Protein AF-A0A3N9N4H2-F1 (afdb_monomer_lite)

Secondary structure (DSSP, 8-state):
-EEEE-SSEEEEEEE-S--B--SSSGGGS-BSEEEEEEEE-S---B-EE-TT--EE--GGG-BSEEEEESSSEEEEETT--EEEEE--SSGGG--EETTTTEEEEEEEGGGSPPP-TT-EEEEEEEEEE-BTBSS--EEPPB-SS-BTTBB----TT--S-SEEEEE----

Structure (mmCIF, N/CA/C/O backbone):
data_AF-A0A3N9N4H2-F1
#
_entry.id   AF-A0A3N9N4H2-F1
#
loop_
_atom_site.group_PDB
_atom_site.id
_atom_site.type_symbol
_atom_site.label_atom_id
_atom_site.label_alt_id
_atom_site.label_comp_id
_atom_site.label_asym_id
_atom_site.label_entity_id
_atom_site.label_seq_id
_atom_site.pdbx_PDB_ins_code
_atom_site.Cartn_x
_atom_site.Cartn_y
_atom_site.Cartn_z
_atom_site.occupancy
_atom_site.B_iso_or_equiv
_atom_site.auth_seq_id
_atom_site.auth_comp_id
_atom_site.auth_asym_id
_atom_site.auth_atom_id
_atom_site.pdbx_PDB_model_num
ATOM 1 N N . PHE A 1 1 ? -4.946 -11.033 0.039 1.00 95.25 1 PHE A N 1
ATOM 2 C CA . PHE A 1 1 ? -4.838 -10.074 1.150 1.00 95.25 1 PHE A CA 1
ATOM 3 C C . PHE A 1 1 ? -5.687 -10.579 2.292 1.00 95.25 1 PHE A C 1
ATOM 5 O O . PHE A 1 1 ? -6.828 -10.960 2.046 1.00 95.25 1 PHE A O 1
ATOM 12 N N . GLN A 1 2 ? -5.130 -10.624 3.493 1.00 95.56 2 GLN A N 1
ATOM 13 C CA . GLN A 1 2 ? -5.827 -11.035 4.703 1.00 95.56 2 GLN A CA 1
ATOM 14 C C . GLN A 1 2 ? -5.477 -10.075 5.838 1.00 95.56 2 GLN A C 1
ATOM 16 O O . GLN A 1 2 ? -4.352 -9.576 5.908 1.00 95.56 2 GLN A O 1
ATOM 21 N N . VAL A 1 3 ? -6.453 -9.832 6.712 1.00 95.12 3 VAL A N 1
ATOM 22 C CA . VAL A 1 3 ? -6.251 -9.120 7.974 1.00 95.12 3 VAL A CA 1
ATOM 23 C C . VAL A 1 3 ? -6.814 -9.989 9.087 1.00 95.12 3 VAL A C 1
ATOM 25 O O . VAL A 1 3 ? -8.013 -10.263 9.108 1.00 95.12 3 VAL A O 1
ATOM 28 N N . ALA A 1 4 ? -5.946 -10.429 9.989 1.00 95.75 4 ALA A N 1
ATOM 29 C CA . ALA A 1 4 ? -6.327 -11.052 11.250 1.00 95.75 4 ALA A CA 1
ATOM 30 C C . ALA A 1 4 ? -6.132 -10.052 12.396 1.00 95.75 4 ALA A C 1
ATOM 32 O O . ALA A 1 4 ? -5.481 -9.018 12.236 1.00 95.75 4 ALA A O 1
ATOM 33 N N . GLU A 1 5 ? -6.692 -10.342 13.564 1.00 95.75 5 GLU A N 1
ATOM 34 C CA . GLU A 1 5 ? -6.545 -9.480 14.733 1.00 95.75 5 GLU A CA 1
ATOM 35 C C . GLU A 1 5 ? -6.468 -10.281 16.029 1.00 9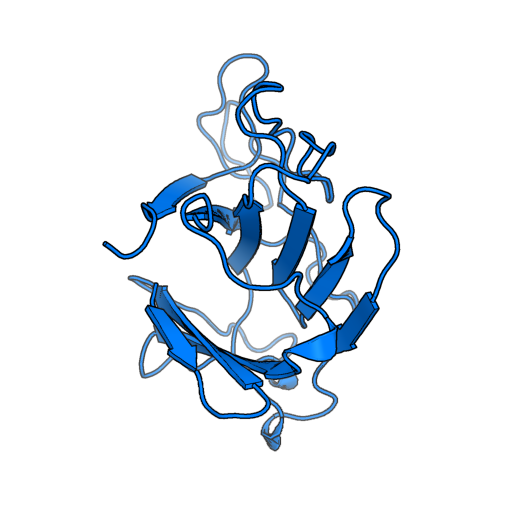5.75 5 GLU A C 1
ATOM 37 O O . GLU A 1 5 ? -7.061 -11.353 16.151 1.00 95.75 5 GLU A O 1
ATOM 42 N N . ASP A 1 6 ? -5.766 -9.721 17.010 1.00 96.94 6 ASP A N 1
ATOM 43 C CA . ASP A 1 6 ? -5.866 -10.124 18.411 1.00 96.94 6 ASP A CA 1
ATOM 44 C C . ASP A 1 6 ? -6.353 -8.940 19.266 1.00 96.94 6 ASP A C 1
ATOM 46 O O . ASP A 1 6 ? -7.008 -8.021 18.770 1.00 96.94 6 ASP A O 1
ATOM 50 N N . LYS A 1 7 ? -6.095 -8.950 20.576 1.00 96.81 7 LYS A N 1
ATOM 51 C CA . LYS A 1 7 ? -6.514 -7.854 21.463 1.00 96.81 7 LYS A CA 1
ATOM 52 C C . LYS A 1 7 ? -5.782 -6.536 21.197 1.00 96.81 7 LYS A C 1
ATOM 54 O O . LYS A 1 7 ? -6.353 -5.481 21.453 1.00 96.81 7 LYS A O 1
ATOM 59 N N . GLU A 1 8 ? -4.555 -6.581 20.696 1.00 97.81 8 GLU A N 1
ATOM 60 C CA . GLU A 1 8 ? -3.639 -5.440 20.644 1.00 97.81 8 GLU A CA 1
ATOM 61 C C . GLU A 1 8 ? -3.180 -5.090 19.225 1.00 97.81 8 GLU A C 1
ATOM 63 O O . GLU A 1 8 ? -2.814 -3.939 18.983 1.00 97.81 8 GLU A O 1
ATOM 68 N N . HIS A 1 9 ? -3.233 -6.030 18.280 1.00 98.25 9 HIS A N 1
ATOM 69 C CA . HIS A 1 9 ? -2.649 -5.899 16.949 1.00 98.25 9 HIS A CA 1
ATOM 70 C C . HIS A 1 9 ? -3.609 -6.313 15.829 1.00 98.25 9 HIS A C 1
ATOM 72 O O . HIS A 1 9 ? -4.469 -7.182 15.993 1.00 98.25 9 HIS A O 1
ATOM 78 N N . TYR A 1 10 ? -3.407 -5.692 14.667 1.00 97.75 10 TYR A N 1
ATOM 79 C CA . TYR A 1 10 ? -3.815 -6.224 13.369 1.00 97.75 10 TYR A CA 1
ATOM 80 C C . TYR A 1 10 ? -2.616 -6.900 12.708 1.00 97.75 10 TYR A C 1
ATOM 82 O O . TYR A 1 10 ? -1.507 -6.366 12.750 1.00 97.75 10 TYR A O 1
ATOM 90 N N . PHE A 1 11 ? -2.848 -8.046 12.078 1.00 98.00 11 PHE A N 1
ATOM 91 C CA . PHE A 1 11 ? -1.865 -8.820 11.328 1.00 98.00 11 PHE A CA 1
ATOM 92 C C . PHE A 1 11 ? -2.253 -8.787 9.858 1.00 98.00 11 PHE A C 1
ATOM 94 O O . PHE A 1 11 ? -3.340 -9.235 9.496 1.00 98.00 11 PHE A O 1
ATOM 101 N N . PHE A 1 12 ? -1.377 -8.243 9.025 1.00 98.25 12 PHE A N 1
ATOM 102 C CA . PHE A 1 12 ? -1.592 -8.076 7.597 1.00 98.25 12 PHE A CA 1
ATOM 103 C C . PHE A 1 12 ? -0.781 -9.112 6.839 1.00 98.25 12 PHE A C 1
ATOM 105 O O . PHE A 1 12 ? 0.394 -9.310 7.141 1.00 98.25 12 PHE A O 1
ATOM 112 N N . GLU A 1 13 ? -1.391 -9.712 5.822 1.00 98.31 13 GLU A N 1
ATOM 113 C CA . GLU A 1 13 ? -0.701 -10.579 4.873 1.00 98.31 13 GLU A CA 1
ATOM 114 C C . GLU A 1 13 ? -1.131 -10.259 3.437 1.00 98.31 13 GLU A C 1
ATOM 116 O O . GLU A 1 13 ? -2.318 -10.245 3.081 1.00 98.31 13 GLU A O 1
ATOM 121 N N . MET A 1 14 ? -0.141 -10.025 2.582 1.00 98.25 14 MET A N 1
ATOM 122 C CA . MET A 1 14 ? -0.297 -9.926 1.135 1.00 98.25 14 MET A CA 1
ATOM 123 C C . MET A 1 14 ? 0.408 -11.101 0.474 1.00 98.25 14 MET A C 1
ATOM 125 O O . MET A 1 14 ? 1.596 -11.303 0.687 1.00 98.25 14 MET A O 1
ATOM 129 N N . THR A 1 15 ? -0.308 -11.832 -0.375 1.00 98.06 15 THR A N 1
ATOM 130 C CA . THR A 1 15 ? 0.259 -12.905 -1.197 1.00 98.06 15 THR A CA 1
ATOM 131 C C . THR A 1 15 ? 0.329 -12.431 -2.639 1.00 98.06 15 THR A C 1
ATOM 133 O O . THR A 1 15 ? -0.686 -12.027 -3.212 1.00 98.06 15 THR A O 1
ATOM 136 N N . PHE A 1 16 ? 1.514 -12.497 -3.233 1.00 97.75 16 PHE A N 1
ATOM 137 C CA . PHE A 1 16 ? 1.764 -12.107 -4.614 1.00 97.75 16 PHE A CA 1
ATOM 138 C C . PHE A 1 16 ? 1.926 -13.345 -5.492 1.00 97.75 16 PHE A C 1
ATOM 140 O O . PHE A 1 16 ? 2.370 -14.398 -5.043 1.00 97.75 16 PHE A O 1
ATOM 147 N N . ARG A 1 17 ? 1.631 -13.215 -6.791 1.00 96.62 17 ARG A N 1
ATOM 148 C CA . ARG A 1 17 ? 1.928 -14.290 -7.754 1.00 96.62 17 ARG A CA 1
ATOM 149 C C . ARG A 1 17 ? 3.429 -14.584 -7.827 1.00 96.62 17 ARG A C 1
ATOM 151 O O . ARG A 1 17 ? 3.826 -15.722 -8.064 1.00 96.62 17 ARG A O 1
ATOM 158 N N . LYS A 1 18 ? 4.241 -13.535 -7.705 1.00 95.75 18 LYS A N 1
ATOM 159 C CA . LYS A 1 18 ? 5.695 -13.605 -7.666 1.00 95.75 18 LYS A CA 1
ATOM 160 C C . LYS A 1 18 ? 6.218 -12.415 -6.878 1.00 95.75 18 LYS A C 1
ATOM 162 O O . LYS A 1 18 ? 5.955 -11.276 -7.254 1.00 95.75 18 LYS A O 1
ATOM 167 N N . LEU A 1 19 ? 6.979 -12.702 -5.838 1.00 96.50 19 LEU A N 1
ATOM 168 C CA . LEU A 1 19 ? 7.763 -11.737 -5.093 1.00 96.50 19 LEU A CA 1
ATOM 169 C C . LEU A 1 19 ? 9.238 -12.011 -5.396 1.00 96.50 19 LEU A C 1
ATOM 171 O O . LEU A 1 19 ? 9.635 -13.160 -5.590 1.00 96.50 19 LEU A O 1
ATOM 175 N N . VAL A 1 20 ? 10.054 -10.968 -5.511 1.00 95.69 20 VAL A N 1
ATOM 176 C CA . VAL A 1 20 ? 11.459 -11.114 -5.910 1.00 95.69 20 VAL A CA 1
ATOM 177 C C . VAL A 1 20 ? 12.376 -10.388 -4.949 1.00 95.69 20 VAL A C 1
ATOM 179 O O . VAL A 1 20 ? 12.005 -9.372 -4.374 1.00 95.69 20 VAL A O 1
ATOM 182 N N . GLN A 1 21 ? 13.589 -10.911 -4.809 1.00 94.88 21 GLN A N 1
ATOM 183 C CA . GLN A 1 21 ? 14.648 -10.328 -4.002 1.00 94.88 21 GLN A CA 1
ATOM 184 C C . GLN A 1 21 ? 15.952 -10.396 -4.817 1.00 94.88 21 GLN A C 1
ATOM 186 O O . GLN A 1 21 ? 16.600 -11.442 -4.839 1.00 94.88 21 GLN A O 1
ATOM 191 N N . PRO A 1 22 ? 16.301 -9.336 -5.572 1.00 93.19 22 PRO A N 1
ATOM 192 C CA . PRO A 1 22 ? 17.499 -9.304 -6.406 1.00 93.19 22 PRO A CA 1
ATOM 193 C C . PRO A 1 22 ? 18.798 -9.141 -5.597 1.00 93.19 22 PRO A C 1
ATOM 195 O O . PRO A 1 22 ? 19.873 -9.313 -6.167 1.00 93.19 22 PRO A O 1
ATOM 198 N N . GLY A 1 23 ? 18.716 -8.839 -4.293 1.00 92.12 23 GLY A N 1
ATOM 199 C CA . GLY A 1 23 ? 19.858 -8.824 -3.376 1.00 92.12 23 GLY A CA 1
ATOM 200 C C . GLY A 1 23 ? 20.510 -7.458 -3.156 1.00 92.12 23 GLY A C 1
ATOM 201 O O . GLY A 1 23 ? 21.595 -7.414 -2.584 1.00 92.12 23 GLY A O 1
ATOM 202 N N . TRP A 1 24 ? 19.890 -6.352 -3.584 1.00 91.50 24 TRP A N 1
ATOM 203 C CA . TRP A 1 24 ? 20.413 -5.005 -3.306 1.00 91.50 24 TRP A CA 1
ATOM 204 C C . TRP A 1 24 ? 20.163 -4.590 -1.852 1.00 91.50 24 TRP A C 1
ATOM 206 O O . TRP A 1 24 ? 21.039 -3.995 -1.238 1.00 91.50 24 TRP A O 1
ATOM 216 N N . HIS A 1 25 ? 18.994 -4.956 -1.318 1.00 92.00 25 HIS A N 1
ATOM 217 C CA . HIS A 1 25 ? 18.595 -4.761 0.078 1.00 92.00 25 HIS A CA 1
ATOM 218 C C . HIS A 1 25 ? 18.000 -6.065 0.631 1.00 92.00 25 HIS A C 1
ATOM 220 O O . HIS A 1 25 ? 16.773 -6.233 0.669 1.00 92.00 25 HIS A O 1
ATOM 226 N N . PRO A 1 26 ? 18.847 -7.056 0.970 1.00 93.06 26 PRO A N 1
ATOM 227 C CA . PRO A 1 26 ? 18.390 -8.354 1.464 1.00 93.06 26 PRO A CA 1
ATOM 228 C C . PRO A 1 26 ? 17.597 -8.256 2.775 1.00 93.06 26 PRO A C 1
ATOM 230 O O . PRO A 1 26 ? 16.748 -9.111 3.031 1.00 93.06 26 PRO A O 1
ATOM 233 N N . GLU A 1 27 ? 17.829 -7.216 3.576 1.00 94.69 27 GLU A N 1
ATOM 234 C CA . GLU A 1 27 ? 17.178 -6.963 4.860 1.00 94.69 27 GLU A CA 1
ATOM 235 C C . GLU A 1 27 ? 15.654 -6.805 4.761 1.00 94.69 27 GLU A C 1
ATOM 237 O O . GLU A 1 27 ? 14.945 -7.109 5.713 1.00 94.69 27 GLU A O 1
ATOM 242 N N . TYR A 1 28 ? 15.124 -6.427 3.597 1.00 93.38 28 TYR A N 1
ATOM 243 C CA . TYR A 1 28 ? 13.679 -6.281 3.388 1.00 93.38 28 TYR A CA 1
ATOM 244 C C . TYR A 1 28 ? 12.973 -7.624 3.152 1.00 93.38 28 TYR A C 1
ATOM 246 O O . TYR A 1 28 ? 11.766 -7.748 3.355 1.00 93.38 28 TYR A O 1
ATOM 254 N N . GLY A 1 29 ? 13.713 -8.639 2.690 1.00 95.50 29 GLY A N 1
ATOM 255 C CA . GLY A 1 29 ? 13.165 -9.926 2.246 1.00 95.50 29 GLY A CA 1
ATOM 256 C C . GLY A 1 29 ? 12.536 -9.911 0.845 1.00 95.50 29 GLY A C 1
ATOM 257 O O . GLY A 1 29 ? 12.381 -10.966 0.235 1.00 95.50 29 GLY A O 1
ATOM 258 N N . PHE A 1 30 ? 12.269 -8.731 0.279 1.00 95.69 30 PHE A N 1
ATOM 259 C CA . PHE A 1 30 ? 11.823 -8.526 -1.102 1.00 95.69 30 PHE A CA 1
ATOM 260 C C . PHE A 1 30 ? 12.230 -7.145 -1.628 1.00 95.69 30 PHE A C 1
ATOM 262 O O . PHE A 1 30 ? 12.567 -6.256 -0.852 1.00 95.69 30 PHE A O 1
ATOM 269 N N . GLN A 1 31 ? 12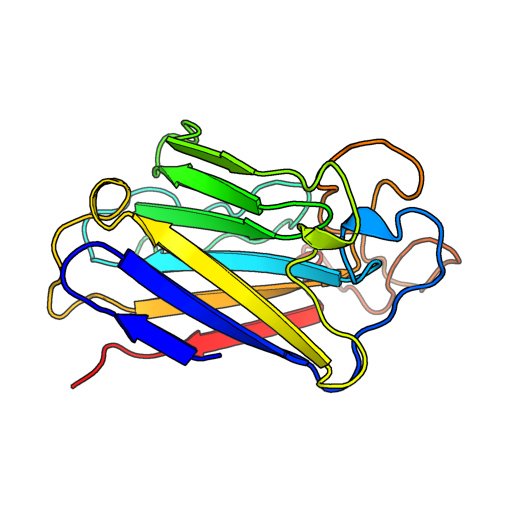.162 -6.948 -2.946 1.00 93.75 31 GLN A N 1
ATOM 270 C CA . GLN A 1 31 ? 12.301 -5.643 -3.598 1.00 93.75 31 GLN A CA 1
ATOM 271 C C . GLN A 1 31 ? 11.429 -5.565 -4.860 1.00 93.75 31 GLN A C 1
ATOM 273 O O . GLN A 1 31 ? 10.815 -6.547 -5.284 1.00 93.75 31 GLN A O 1
ATOM 278 N N . LEU A 1 32 ? 11.409 -4.389 -5.494 1.00 93.75 32 LEU A N 1
ATOM 279 C CA . LEU A 1 32 ? 10.711 -4.089 -6.757 1.00 93.75 32 LEU A CA 1
ATOM 280 C C . LEU A 1 32 ? 9.182 -4.040 -6.661 1.00 93.75 32 LEU A C 1
ATOM 282 O O . LEU A 1 32 ? 8.544 -3.645 -7.633 1.00 93.75 32 LEU A O 1
ATOM 286 N N . THR A 1 33 ? 8.597 -4.392 -5.518 1.00 95.88 33 THR A N 1
ATOM 287 C CA . THR A 1 33 ? 7.153 -4.312 -5.260 1.00 95.88 33 THR A CA 1
ATOM 288 C C . THR A 1 33 ? 6.878 -3.146 -4.324 1.00 95.88 33 THR A C 1
ATOM 290 O O . THR A 1 33 ? 7.563 -3.005 -3.315 1.00 95.88 33 THR A O 1
ATOM 293 N N . TYR A 1 34 ? 5.883 -2.324 -4.646 1.00 97.56 34 TYR A N 1
ATOM 294 C CA . TYR A 1 34 ? 5.396 -1.268 -3.763 1.00 97.56 34 TYR A CA 1
ATOM 295 C C . TYR A 1 34 ? 3.883 -1.369 -3.633 1.00 97.56 34 TYR A C 1
ATOM 297 O O . TYR A 1 34 ? 3.189 -1.642 -4.618 1.00 97.56 34 TYR A O 1
ATOM 305 N N . ALA A 1 35 ? 3.372 -1.179 -2.423 1.00 98.25 35 ALA A N 1
ATOM 306 C CA . ALA A 1 35 ? 1.950 -1.284 -2.146 1.00 98.25 35 ALA A CA 1
ATOM 307 C C . ALA A 1 35 ? 1.458 -0.166 -1.226 1.00 98.25 35 ALA A C 1
ATOM 309 O O . ALA A 1 35 ? 2.184 0.334 -0.368 1.00 98.25 35 ALA A O 1
ATOM 310 N N . ALA A 1 36 ? 0.190 0.188 -1.398 1.00 98.62 36 ALA A N 1
ATOM 311 C CA . ALA A 1 36 ? -0.556 1.085 -0.532 1.00 98.62 36 ALA A CA 1
ATOM 312 C C . ALA A 1 36 ? -1.826 0.378 -0.049 1.00 98.62 36 ALA A C 1
ATOM 314 O O . ALA A 1 36 ? -2.574 -0.148 -0.869 1.00 98.62 36 ALA A O 1
ATOM 315 N N . LEU A 1 37 ? -2.078 0.365 1.259 1.00 98.62 37 LEU A N 1
ATOM 316 C CA . LEU A 1 37 ? -3.321 -0.123 1.861 1.00 98.62 37 LEU A CA 1
ATOM 317 C C . LEU A 1 37 ? -4.074 1.082 2.420 1.00 98.62 37 LEU A C 1
ATOM 319 O O . LEU A 1 37 ? -3.596 1.753 3.335 1.00 98.62 37 LEU A O 1
ATOM 323 N N . CYS A 1 38 ? -5.259 1.335 1.889 1.00 98.56 38 CYS A N 1
ATOM 324 C CA . CYS A 1 38 ? -6.146 2.413 2.296 1.00 98.56 38 CYS A CA 1
ATOM 325 C C . CYS A 1 38 ? -7.279 1.837 3.148 1.00 98.56 38 CYS A C 1
ATOM 327 O O . CYS A 1 38 ? -8.040 0.995 2.666 1.00 98.56 38 CYS A O 1
ATOM 329 N N . LEU A 1 39 ? -7.394 2.280 4.402 1.00 98.19 39 LEU A N 1
ATOM 330 C CA . LEU A 1 39 ? -8.524 1.949 5.272 1.00 98.19 39 LEU A CA 1
ATOM 331 C C . LEU A 1 39 ? -9.617 2.993 5.093 1.00 98.19 39 LEU A C 1
ATOM 333 O O . LEU A 1 39 ? -9.426 4.159 5.440 1.00 98.19 39 LEU A O 1
ATOM 337 N N . HIS A 1 40 ? -10.779 2.562 4.629 1.00 97.75 40 HIS A N 1
ATOM 338 C CA . HIS A 1 40 ? -11.972 3.391 4.593 1.00 97.75 40 HIS A CA 1
ATOM 339 C C . HIS A 1 40 ? -12.872 2.977 5.752 1.00 97.75 40 HIS A C 1
ATOM 341 O O . HIS A 1 40 ? -13.179 1.801 5.898 1.00 97.75 40 HIS A O 1
ATOM 347 N N . ASP A 1 41 ? -13.291 3.935 6.568 1.00 95.88 41 ASP A N 1
ATOM 348 C CA . ASP A 1 41 ? -14.137 3.732 7.751 1.00 95.88 41 ASP A CA 1
ATOM 349 C C . ASP A 1 41 ? -15.300 4.738 7.820 1.00 95.88 41 ASP A C 1
ATOM 351 O O . ASP A 1 41 ? -16.018 4.806 8.818 1.00 95.88 41 ASP A O 1
ATOM 355 N N . GLY A 1 42 ? -15.459 5.549 6.770 1.00 95.06 42 GLY A N 1
ATOM 356 C CA . GLY A 1 42 ? -16.437 6.631 6.679 1.00 95.06 42 GLY A CA 1
ATOM 357 C C . GLY A 1 42 ? -16.058 7.925 7.410 1.00 95.06 42 GLY A C 1
ATOM 358 O O . GLY A 1 42 ? -16.797 8.897 7.284 1.00 95.06 42 GLY A O 1
ATOM 359 N N . SER A 1 43 ? -14.942 7.965 8.148 1.00 95.56 43 SER A N 1
ATOM 360 C CA . SER A 1 43 ? -14.476 9.168 8.857 1.00 95.56 43 SER A CA 1
ATOM 361 C C . SER A 1 43 ? -13.368 9.918 8.114 1.00 95.56 43 SER A C 1
ATOM 363 O O . SER A 1 43 ? -13.204 11.121 8.309 1.00 95.56 43 SER A O 1
ATOM 365 N N . GLY A 1 44 ? -12.622 9.211 7.261 1.00 96.31 44 GLY A N 1
ATOM 366 C CA . GLY A 1 44 ? -11.485 9.763 6.534 1.00 96.31 44 GLY A CA 1
ATOM 367 C C . GLY A 1 44 ? -11.851 10.841 5.517 1.00 96.31 44 GLY A C 1
ATOM 368 O O . GLY A 1 44 ? -12.903 10.797 4.882 1.00 96.31 44 GLY A O 1
ATOM 369 N N . THR A 1 45 ? -10.934 11.788 5.329 1.00 97.81 45 THR A N 1
ATOM 370 C CA . THR A 1 45 ? -11.086 12.905 4.380 1.00 97.81 45 THR A CA 1
ATOM 371 C C . THR A 1 45 ? -10.101 12.867 3.210 1.00 97.81 45 THR A C 1
ATOM 373 O O . THR A 1 45 ? -10.265 13.603 2.235 1.00 97.81 45 THR A O 1
ATOM 376 N N . ARG A 1 46 ? -9.093 11.989 3.262 1.00 98.12 46 ARG A N 1
ATOM 377 C CA . ARG A 1 46 ? -8.040 11.902 2.247 1.00 98.12 46 ARG A CA 1
ATOM 378 C C . ARG A 1 46 ? -8.450 11.015 1.086 1.00 98.12 46 ARG A C 1
ATOM 380 O O . ARG A 1 46 ? -8.906 9.894 1.279 1.00 98.12 46 ARG A O 1
ATOM 387 N N . THR A 1 47 ? -8.220 11.500 -0.127 1.00 98.38 47 THR A N 1
ATOM 388 C CA . THR A 1 47 ? -8.480 10.754 -1.365 1.00 98.38 47 THR A CA 1
ATOM 389 C C . THR A 1 47 ? -7.212 10.433 -2.147 1.00 98.38 47 THR A C 1
ATOM 391 O O . THR A 1 47 ? -7.164 9.410 -2.824 1.00 98.38 47 THR A O 1
ATOM 394 N N . ALA A 1 48 ? -6.182 11.275 -2.061 1.00 98.25 48 ALA A N 1
ATOM 395 C CA . ALA A 1 48 ? -4.933 11.086 -2.787 1.00 98.25 48 ALA A CA 1
ATOM 396 C C . ALA A 1 48 ? -4.046 10.033 -2.113 1.00 98.25 48 ALA A C 1
ATOM 398 O O . ALA A 1 48 ? -3.710 10.146 -0.932 1.00 98.25 48 ALA A O 1
ATOM 399 N N . VAL A 1 49 ? -3.633 9.031 -2.889 1.00 97.19 49 VAL A N 1
ATOM 400 C CA . VAL A 1 49 ? -2.584 8.085 -2.505 1.00 97.19 49 VAL A CA 1
ATOM 401 C C . VAL A 1 49 ? -1.266 8.686 -2.997 1.00 97.19 49 VAL A C 1
ATOM 403 O O . VAL A 1 49 ? -0.997 8.698 -4.192 1.00 97.19 49 VAL A O 1
ATOM 406 N N . ASP A 1 50 ? -0.464 9.266 -2.108 1.00 91.50 50 ASP A N 1
ATOM 407 C CA . ASP A 1 50 ? 0.765 9.983 -2.496 1.00 91.50 50 ASP A CA 1
ATOM 408 C C . ASP A 1 50 ? 1.906 9.021 -2.927 1.00 91.50 50 ASP A C 1
ATOM 410 O O . ASP A 1 50 ? 1.664 7.890 -3.349 1.00 91.50 50 ASP A O 1
ATOM 414 N N . ASN A 1 51 ? 3.172 9.450 -2.831 1.00 94.75 51 ASN A N 1
ATOM 415 C CA . ASN A 1 51 ? 4.377 8.667 -3.182 1.00 94.75 51 ASN A CA 1
ATOM 416 C C . ASN A 1 51 ? 4.383 8.225 -4.643 1.00 94.75 51 ASN A C 1
ATOM 418 O O . ASN A 1 51 ? 4.529 7.046 -4.963 1.00 94.75 51 ASN A O 1
ATOM 422 N N . ASN A 1 52 ? 4.169 9.207 -5.519 1.00 96.56 52 ASN A N 1
ATOM 423 C CA . ASN A 1 52 ? 4.202 9.047 -6.966 1.00 96.56 52 ASN A CA 1
ATOM 424 C C . ASN A 1 52 ? 3.176 8.040 -7.523 1.00 96.56 52 ASN A C 1
ATOM 426 O O . ASN A 1 52 ? 3.316 7.574 -8.651 1.00 96.56 52 ASN A O 1
ATOM 430 N N . SER A 1 53 ? 2.111 7.710 -6.782 1.00 97.25 53 SER A N 1
ATOM 431 C CA . SER A 1 53 ? 1.088 6.791 -7.298 1.00 97.25 53 SER A CA 1
ATOM 432 C C . SER A 1 53 ? 0.249 7.419 -8.418 1.00 97.25 53 SER A C 1
ATOM 434 O O . SER A 1 53 ? -0.228 6.715 -9.302 1.00 97.25 53 SER A O 1
ATOM 436 N N . GLY A 1 54 ? 0.030 8.740 -8.385 1.00 96.38 54 GLY A N 1
ATOM 437 C CA . GLY A 1 54 ? -0.899 9.424 -9.293 1.00 96.38 54 GLY A CA 1
ATOM 438 C C . GLY A 1 54 ? -2.356 8.949 -9.179 1.00 96.38 54 GLY A C 1
ATOM 439 O O . GLY A 1 54 ? -3.153 9.234 -10.069 1.00 96.38 54 GLY A O 1
ATOM 440 N N . PHE A 1 55 ? -2.700 8.204 -8.126 1.00 97.94 55 PHE A N 1
ATOM 441 C CA . PHE A 1 55 ? -4.036 7.691 -7.859 1.00 97.94 55 PHE A CA 1
ATOM 442 C C . PHE A 1 55 ? -4.757 8.556 -6.823 1.00 97.94 55 PHE A C 1
ATOM 444 O O . PHE A 1 55 ? -4.198 8.903 -5.780 1.00 97.94 55 PHE A O 1
ATOM 451 N N . ALA A 1 56 ? -6.029 8.846 -7.084 1.00 97.81 56 ALA A N 1
ATOM 452 C CA . ALA A 1 56 ? -6.923 9.457 -6.116 1.00 97.81 56 ALA A CA 1
ATOM 453 C C . ALA A 1 56 ? -8.300 8.789 -6.164 1.00 97.81 56 ALA A C 1
ATOM 455 O O . ALA A 1 56 ? -8.825 8.498 -7.239 1.00 97.81 56 ALA A O 1
ATOM 456 N N . PHE A 1 57 ? -8.878 8.568 -4.988 1.00 97.75 57 PHE A N 1
ATOM 457 C CA . PHE A 1 57 ? -10.257 8.121 -4.838 1.00 97.75 57 PHE A CA 1
ATOM 458 C C . PHE A 1 57 ? -11.253 9.257 -5.114 1.00 97.75 57 PHE A C 1
ATOM 460 O O . PHE A 1 57 ? -10.926 10.441 -5.024 1.00 97.75 57 PHE A O 1
ATOM 467 N N . GLU A 1 58 ? -12.506 8.900 -5.392 1.00 96.56 58 GLU A N 1
ATOM 468 C CA . GLU A 1 58 ? -13.611 9.851 -5.256 1.00 96.56 58 GLU A CA 1
ATOM 469 C C . GLU A 1 58 ? -13.819 10.214 -3.775 1.00 96.56 58 GLU A C 1
ATOM 471 O O . GLU A 1 58 ? -13.520 9.420 -2.887 1.00 96.56 58 GLU A O 1
ATOM 476 N N . ASN A 1 59 ? -14.402 11.383 -3.484 1.00 95.62 59 ASN A N 1
ATOM 477 C CA . ASN A 1 59 ? -14.613 11.842 -2.099 1.00 95.62 59 ASN A CA 1
ATOM 478 C C . ASN A 1 59 ? -15.409 10.852 -1.229 1.00 95.62 59 ASN A C 1
ATOM 480 O O . ASN A 1 59 ? -15.166 10.753 -0.031 1.00 95.62 59 ASN A O 1
ATOM 484 N N . LYS A 1 60 ? -16.348 10.102 -1.820 1.00 93.88 60 LYS A N 1
ATOM 485 C CA . LYS A 1 60 ? -17.144 9.079 -1.113 1.00 93.88 60 LYS A CA 1
ATOM 486 C C . LYS A 1 60 ? -16.313 7.864 -0.665 1.00 93.88 60 LYS A C 1
ATOM 488 O O . LYS A 1 60 ? -16.755 7.078 0.170 1.00 93.88 60 LYS A O 1
ATOM 493 N N . ASP A 1 61 ? -15.131 7.713 -1.254 1.00 95.62 61 ASP A N 1
ATOM 494 C CA . ASP A 1 61 ? -14.163 6.648 -1.021 1.00 95.62 61 ASP A CA 1
ATOM 495 C C . ASP A 1 61 ? -12.891 7.200 -0.362 1.00 95.62 61 ASP A C 1
ATOM 497 O O . ASP A 1 61 ? -11.825 6.594 -0.449 1.00 95.62 61 ASP A O 1
ATOM 501 N N . ALA A 1 62 ? -12.991 8.338 0.329 1.00 97.69 62 ALA A N 1
ATOM 502 C CA . ALA A 1 62 ? -11.911 8.823 1.171 1.00 97.69 62 ALA A CA 1
ATOM 503 C C . ALA A 1 62 ? -11.524 7.777 2.235 1.00 97.69 62 ALA A C 1
ATOM 505 O O . ALA A 1 62 ? -12.339 6.961 2.680 1.00 97.69 62 ALA A O 1
ATOM 506 N N . PHE A 1 63 ? -10.250 7.772 2.613 1.00 98.31 63 PHE A N 1
ATOM 507 C CA . PHE A 1 63 ? -9.674 6.841 3.575 1.00 98.31 63 PHE A CA 1
ATOM 508 C C . PHE A 1 63 ? -9.141 7.591 4.796 1.00 98.31 63 PHE A C 1
ATOM 510 O O . PHE A 1 63 ? -8.726 8.748 4.706 1.00 98.31 63 PHE A O 1
ATOM 517 N N . SER A 1 64 ? -9.165 6.932 5.955 1.00 98.31 64 SER A N 1
ATOM 518 C CA . SER A 1 64 ? -8.688 7.489 7.224 1.00 98.31 64 SER A CA 1
ATOM 519 C C . SER A 1 64 ? -7.264 7.058 7.558 1.00 98.31 64 SER A C 1
ATOM 521 O O . SER A 1 64 ? -6.578 7.743 8.318 1.00 98.31 64 SER A O 1
ATOM 523 N N . ARG A 1 65 ? -6.798 5.930 7.004 1.00 98.50 65 ARG A N 1
ATOM 524 C CA . ARG A 1 65 ? -5.410 5.464 7.133 1.00 98.50 65 ARG A CA 1
ATOM 525 C C . ARG A 1 65 ? -4.837 5.047 5.795 1.00 98.50 65 ARG A C 1
ATOM 527 O O . ARG A 1 65 ? -5.525 4.430 4.985 1.00 98.50 65 ARG A O 1
ATOM 534 N N . LEU A 1 66 ? -3.553 5.329 5.627 1.00 98.69 66 LEU A N 1
ATOM 535 C CA . LEU A 1 66 ? -2.736 4.849 4.523 1.00 98.69 66 LEU A CA 1
ATOM 536 C C . LEU A 1 66 ? -1.542 4.089 5.090 1.00 98.69 66 LEU A C 1
ATOM 538 O O . LEU A 1 66 ? -0.795 4.643 5.890 1.00 98.69 66 LEU A O 1
ATOM 542 N N . ILE A 1 67 ? -1.345 2.846 4.661 1.00 98.56 67 ILE A N 1
ATOM 543 C CA . ILE A 1 67 ? -0.128 2.080 4.939 1.00 98.56 67 ILE A CA 1
ATOM 544 C C . ILE A 1 67 ? 0.640 1.937 3.631 1.00 98.56 67 ILE A C 1
ATOM 546 O O . ILE A 1 67 ? 0.126 1.352 2.683 1.00 98.56 67 ILE A O 1
ATOM 550 N N . LEU A 1 68 ? 1.858 2.461 3.579 1.00 98.12 68 LEU A N 1
ATOM 551 C CA . LEU A 1 68 ? 2.752 2.344 2.427 1.00 98.12 68 LEU A CA 1
ATOM 552 C C . LEU A 1 68 ? 3.799 1.287 2.711 1.00 98.12 68 LEU A C 1
ATOM 554 O O . LEU A 1 68 ? 4.317 1.235 3.825 1.00 98.12 68 LEU A O 1
ATOM 558 N N . ILE A 1 69 ? 4.089 0.455 1.717 1.00 97.62 69 ILE A N 1
ATOM 559 C CA . ILE A 1 69 ? 4.887 -0.757 1.870 1.00 97.62 69 ILE A CA 1
ATOM 560 C C . ILE A 1 69 ? 5.868 -0.860 0.704 1.00 97.62 69 ILE A C 1
ATOM 562 O O . ILE A 1 69 ? 5.461 -0.899 -0.454 1.00 97.62 69 ILE A O 1
ATOM 566 N N . GLY A 1 70 ? 7.153 -0.952 1.030 1.00 95.62 70 GLY A N 1
ATOM 567 C CA . GLY A 1 70 ? 8.266 -1.127 0.099 1.00 95.62 70 GLY A CA 1
ATOM 568 C C . GLY A 1 70 ? 9.472 -1.679 0.851 1.00 95.62 70 GLY A C 1
ATOM 569 O O . GLY A 1 70 ? 9.365 -2.728 1.470 1.00 95.62 70 GLY A O 1
ATOM 570 N N . GLY A 1 71 ? 10.591 -0.950 0.896 1.00 93.69 71 GLY A N 1
ATOM 571 C CA . GLY A 1 71 ? 11.751 -1.336 1.725 1.00 93.69 71 GLY A CA 1
ATOM 572 C C . GLY A 1 71 ? 11.491 -1.311 3.241 1.00 93.69 71 GLY A C 1
ATOM 573 O O . GLY A 1 71 ? 12.281 -1.763 4.053 1.00 93.69 71 GLY A O 1
ATOM 574 N N . GLY A 1 72 ? 10.343 -0.796 3.642 1.00 94.94 72 GLY A N 1
ATOM 575 C CA . GLY A 1 72 ? 9.818 -0.853 4.993 1.00 94.94 72 GLY A CA 1
ATOM 576 C C . GLY A 1 72 ? 8.316 -0.658 4.913 1.00 94.94 72 GLY A C 1
ATOM 577 O O . GLY A 1 72 ? 7.720 -0.819 3.844 1.00 94.94 72 GLY A O 1
ATOM 578 N N . PHE A 1 73 ? 7.707 -0.234 6.008 1.00 96.00 73 PHE A N 1
ATOM 579 C CA . PHE A 1 73 ? 6.344 0.265 5.960 1.00 96.00 73 PHE A CA 1
ATOM 580 C C . PHE A 1 73 ? 6.158 1.496 6.833 1.00 96.00 73 PHE A C 1
ATOM 582 O O . PHE A 1 73 ? 6.830 1.682 7.849 1.00 96.00 73 PHE A O 1
ATOM 589 N N . ARG A 1 74 ? 5.196 2.333 6.457 1.00 96.62 74 ARG A N 1
ATOM 590 C CA . ARG A 1 74 ? 4.727 3.439 7.292 1.00 96.62 74 ARG A CA 1
ATOM 591 C C . ARG A 1 74 ? 3.218 3.530 7.266 1.00 96.62 74 ARG A C 1
ATOM 593 O O . ARG A 1 74 ? 2.607 3.238 6.245 1.00 96.62 74 ARG A O 1
ATOM 600 N N . ILE A 1 75 ? 2.643 3.965 8.378 1.00 98.38 75 ILE A N 1
ATOM 601 C CA . ILE A 1 75 ? 1.221 4.271 8.503 1.00 98.38 75 ILE A CA 1
ATOM 602 C C . ILE A 1 75 ? 1.039 5.775 8.700 1.00 98.38 75 ILE A C 1
ATOM 604 O O . ILE A 1 75 ? 1.693 6.388 9.545 1.00 98.38 75 ILE A O 1
ATOM 608 N N . GLU A 1 76 ? 0.141 6.353 7.917 1.00 98.56 76 GLU A N 1
ATOM 609 C CA . GLU A 1 76 ? -0.252 7.757 7.952 1.00 98.56 76 GLU A CA 1
ATOM 610 C C . GLU A 1 76 ? -1.740 7.893 8.295 1.00 98.56 76 GLU A C 1
ATOM 612 O O . GLU A 1 76 ? -2.543 7.006 7.980 1.00 98.56 76 GLU A O 1
ATOM 617 N N . ASP A 1 77 ? -2.109 9.014 8.912 1.00 98.38 77 ASP A N 1
ATOM 618 C CA . ASP A 1 77 ? -3.504 9.455 8.966 1.00 98.38 77 ASP A CA 1
ATOM 619 C C . ASP A 1 77 ? -3.931 10.203 7.686 1.00 98.38 77 ASP A C 1
ATOM 621 O O . ASP A 1 77 ? -3.182 10.331 6.707 1.00 98.38 77 ASP A O 1
ATOM 625 N N . ASP A 1 78 ? -5.175 10.671 7.667 1.00 97.50 78 ASP A N 1
ATOM 626 C CA . ASP A 1 78 ? -5.768 11.384 6.538 1.00 97.50 78 ASP A CA 1
ATOM 627 C C . ASP A 1 78 ? -5.281 12.835 6.395 1.00 97.50 78 ASP A C 1
ATOM 629 O O . ASP A 1 78 ? -5.541 13.473 5.378 1.00 97.50 78 ASP A O 1
ATOM 633 N N . SER A 1 79 ? -4.484 13.332 7.343 1.00 97.56 79 SER A N 1
ATOM 634 C CA . SER A 1 79 ? -3.740 14.593 7.228 1.00 97.56 79 SER A CA 1
ATOM 635 C C . SER A 1 79 ? -2.294 14.404 6.746 1.00 97.56 79 SER A C 1
ATOM 637 O O . SER A 1 79 ? -1.503 15.347 6.762 1.00 97.56 79 SER A O 1
ATOM 639 N N . SER A 1 80 ? -1.939 13.182 6.328 1.00 96.44 80 SER A N 1
ATOM 640 C CA . SER A 1 80 ? -0.580 12.767 5.948 1.00 96.44 80 SER A CA 1
ATOM 641 C C . SER A 1 80 ? 0.433 12.796 7.099 1.00 96.44 80 SER A C 1
ATOM 643 O O . SER A 1 80 ? 1.646 12.788 6.872 1.00 96.44 80 SER A O 1
ATOM 645 N N . LYS A 1 81 ? -0.024 12.791 8.358 1.00 97.81 81 LYS A N 1
ATOM 646 C CA . LYS A 1 81 ? 0.868 12.653 9.512 1.00 97.81 81 LYS A CA 1
ATOM 647 C C . LYS A 1 81 ? 1.281 11.195 9.665 1.00 97.81 81 LYS A C 1
ATOM 649 O O . LYS A 1 81 ? 0.440 10.308 9.793 1.00 97.81 81 LYS A O 1
ATOM 654 N N . ILE A 1 82 ? 2.588 10.957 9.739 1.00 97.88 82 ILE A N 1
ATOM 655 C CA . ILE A 1 82 ? 3.153 9.633 10.020 1.00 97.88 82 ILE A CA 1
ATOM 656 C C . ILE A 1 82 ? 2.850 9.259 11.477 1.00 97.88 82 ILE A C 1
ATOM 658 O O . ILE A 1 82 ? 3.273 9.945 12.410 1.00 97.88 82 ILE A O 1
ATOM 662 N N . LEU A 1 83 ? 2.121 8.161 11.672 1.00 98.38 83 LEU A N 1
ATOM 663 C CA . LEU A 1 83 ? 1.782 7.614 12.988 1.00 98.38 83 LEU A CA 1
ATOM 664 C C . LEU A 1 83 ? 2.834 6.611 13.471 1.00 98.38 83 LEU A C 1
ATOM 666 O O . LEU A 1 83 ? 3.133 6.556 14.663 1.00 98.38 83 LEU A O 1
ATOM 670 N N . ALA A 1 84 ? 3.393 5.828 12.547 1.00 97.75 84 ALA A N 1
ATOM 671 C CA . ALA A 1 84 ? 4.499 4.910 12.791 1.00 97.75 84 ALA A CA 1
ATOM 672 C C . ALA A 1 84 ? 5.217 4.565 11.483 1.00 97.75 84 ALA A C 1
ATOM 674 O O . ALA A 1 84 ? 4.632 4.633 10.400 1.00 97.75 84 ALA A O 1
ATOM 675 N N . GLN A 1 85 ? 6.477 4.159 11.604 1.00 96.44 85 GLN A N 1
ATOM 676 C CA . GLN A 1 85 ? 7.307 3.705 10.498 1.00 96.44 85 GLN A CA 1
ATOM 677 C C . GLN A 1 85 ? 8.260 2.615 10.983 1.00 96.44 85 GLN A C 1
ATOM 679 O O . GLN A 1 85 ? 8.743 2.660 12.114 1.00 96.44 85 GLN A O 1
ATOM 684 N N . PHE A 1 86 ? 8.538 1.664 10.103 1.00 95.69 86 PHE A N 1
ATOM 685 C CA . PHE A 1 86 ? 9.486 0.588 10.308 1.00 95.69 86 PHE A CA 1
ATOM 686 C C . PHE A 1 86 ? 10.303 0.373 9.034 1.00 95.69 86 PHE A C 1
ATOM 688 O O . PHE A 1 86 ? 9.745 0.326 7.939 1.00 95.69 86 PHE A O 1
ATOM 695 N N . ILE A 1 87 ? 11.620 0.247 9.182 1.00 94.69 87 ILE A N 1
ATOM 696 C CA . ILE A 1 87 ? 12.548 -0.153 8.122 1.00 94.69 87 ILE A CA 1
ATOM 697 C C . ILE A 1 87 ? 13.432 -1.244 8.738 1.00 94.69 87 ILE A C 1
ATOM 699 O O . ILE A 1 87 ? 14.076 -0.951 9.749 1.00 94.69 87 ILE A O 1
ATOM 703 N N . PRO A 1 88 ? 13.459 -2.469 8.183 1.00 95.06 88 PRO A N 1
ATOM 704 C CA . PRO A 1 88 ? 14.344 -3.525 8.655 1.00 95.06 88 PRO A CA 1
ATOM 705 C C . PRO A 1 88 ? 15.804 -3.073 8.629 1.00 95.06 88 PRO A C 1
ATOM 707 O O . PRO A 1 88 ? 16.288 -2.577 7.612 1.00 95.06 88 PRO A O 1
ATOM 710 N N . ALA A 1 89 ? 16.517 -3.273 9.732 1.00 93.56 89 ALA A N 1
ATOM 711 C CA . ALA A 1 89 ? 17.957 -3.045 9.815 1.00 93.56 89 ALA A CA 1
ATOM 712 C C . ALA A 1 89 ? 18.766 -4.293 9.426 1.00 93.56 89 ALA A C 1
ATOM 714 O O . ALA A 1 89 ? 19.973 -4.214 9.196 1.00 93.56 89 ALA A O 1
ATOM 715 N N . SER A 1 90 ? 18.124 -5.464 9.396 1.00 95.38 90 SER A N 1
ATOM 716 C CA . SER A 1 90 ? 18.768 -6.746 9.116 1.00 95.38 90 SER A CA 1
ATOM 717 C C . SER A 1 90 ? 17.792 -7.766 8.531 1.00 95.38 90 SER A C 1
ATOM 719 O O . SER A 1 90 ? 16.579 -7.632 8.650 1.00 95.38 90 SER A O 1
ATOM 721 N N . GLN A 1 91 ? 18.317 -8.841 7.940 1.00 94.19 91 GLN A N 1
ATOM 722 C CA . GLN A 1 91 ? 17.494 -9.899 7.345 1.00 94.19 91 GLN A CA 1
ATOM 723 C C . GLN A 1 91 ? 16.622 -10.659 8.358 1.00 94.19 91 GLN A C 1
ATOM 725 O O . GLN A 1 91 ? 15.588 -11.195 7.978 1.00 94.19 91 GLN A O 1
ATOM 730 N N . SER A 1 92 ? 16.981 -10.693 9.646 1.00 95.81 92 SER A N 1
ATOM 731 C CA . SER A 1 92 ? 16.112 -11.280 10.681 1.00 95.81 92 SER A CA 1
ATOM 732 C C . SER A 1 92 ? 14.854 -10.454 10.958 1.00 95.81 92 SER A C 1
ATOM 734 O O . SER A 1 92 ? 13.927 -10.953 11.585 1.00 95.81 92 SER A O 1
ATOM 736 N N . GLU A 1 93 ? 14.833 -9.202 10.505 1.00 96.12 93 GLU A N 1
ATOM 737 C CA . GLU A 1 93 ? 13.698 -8.281 10.592 1.00 96.12 93 GLU A CA 1
ATOM 738 C C . GLU A 1 93 ? 12.912 -8.201 9.274 1.00 96.12 93 GLU A C 1
ATOM 740 O O . GLU A 1 93 ? 11.972 -7.411 9.158 1.00 96.12 93 GLU A O 1
ATOM 745 N N . ALA A 1 94 ? 13.298 -9.003 8.275 1.00 96.56 94 ALA A N 1
ATOM 746 C CA . ALA A 1 94 ? 12.610 -9.066 7.000 1.00 96.56 94 ALA A CA 1
ATOM 747 C C . ALA A 1 94 ? 11.139 -9.438 7.201 1.00 96.56 94 ALA A C 1
ATOM 749 O O . ALA A 1 94 ? 10.794 -10.338 7.968 1.00 96.56 94 ALA A O 1
ATOM 750 N N . PHE A 1 95 ? 10.277 -8.750 6.464 1.00 97.00 95 PHE A N 1
ATOM 751 C CA . PHE A 1 95 ? 8.828 -8.927 6.531 1.00 97.00 95 PHE A CA 1
ATOM 752 C C . PHE A 1 95 ? 8.242 -9.384 5.187 1.00 97.00 95 PHE A C 1
ATOM 754 O O . PHE A 1 95 ? 7.032 -9.559 5.067 1.00 97.00 95 PHE A O 1
ATOM 761 N N . GLY A 1 96 ? 9.090 -9.597 4.173 1.00 97.44 96 GLY A N 1
ATOM 762 C CA . GLY A 1 96 ? 8.742 -10.329 2.959 1.00 97.44 96 GLY A CA 1
ATOM 763 C C . GLY A 1 96 ? 9.460 -11.672 2.861 1.00 97.44 96 GLY A C 1
ATOM 764 O O . GLY A 1 96 ? 10.610 -11.808 3.275 1.00 97.44 96 GLY A O 1
ATOM 765 N N . ASP A 1 97 ? 8.796 -12.653 2.258 1.00 97.81 97 ASP A N 1
ATOM 766 C CA . ASP A 1 97 ? 9.342 -13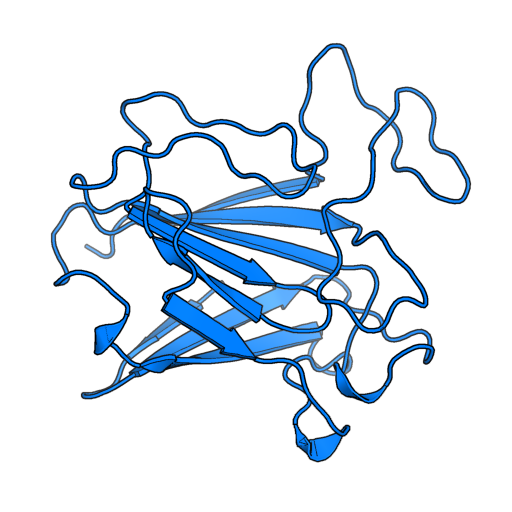.975 1.970 1.00 97.81 97 ASP A CA 1
ATOM 767 C C . ASP A 1 97 ? 9.059 -14.362 0.513 1.00 97.81 97 ASP A C 1
ATOM 769 O O . ASP A 1 97 ? 7.921 -14.566 0.091 1.00 97.81 97 ASP A O 1
ATOM 773 N N . THR A 1 98 ? 10.126 -14.492 -0.275 1.00 97.81 98 THR A N 1
ATOM 774 C CA . THR A 1 98 ? 10.045 -14.885 -1.692 1.00 97.81 98 THR A CA 1
ATOM 775 C C . THR A 1 98 ? 9.758 -16.371 -1.908 1.00 97.81 98 THR A C 1
ATOM 777 O O . THR A 1 98 ? 9.332 -16.748 -2.998 1.00 97.81 98 THR A O 1
ATOM 780 N N . THR A 1 99 ? 9.926 -17.217 -0.887 1.00 97.50 99 THR A N 1
ATOM 781 C CA . THR A 1 99 ? 9.593 -18.649 -0.955 1.00 97.50 99 THR A CA 1
ATOM 782 C C . THR A 1 99 ? 8.081 -18.842 -0.960 1.00 97.50 99 THR A C 1
ATOM 784 O O . THR A 1 99 ? 7.548 -19.576 -1.792 1.00 97.50 99 THR A O 1
ATOM 787 N N . SER A 1 100 ? 7.381 -18.146 -0.062 1.00 97.94 100 SER A N 1
ATOM 788 C CA . SER A 1 100 ? 5.915 -18.132 0.009 1.00 97.94 100 SER A CA 1
ATOM 789 C C . SER A 1 100 ? 5.267 -17.033 -0.846 1.00 97.94 100 SER A C 1
ATOM 791 O O . SER A 1 100 ? 4.055 -17.050 -1.049 1.00 97.94 100 SER A O 1
ATOM 793 N N . ASN A 1 101 ? 6.062 -16.114 -1.406 1.00 98.44 101 ASN A N 1
ATOM 794 C CA . ASN A 1 101 ? 5.617 -14.896 -2.094 1.00 98.44 101 ASN A CA 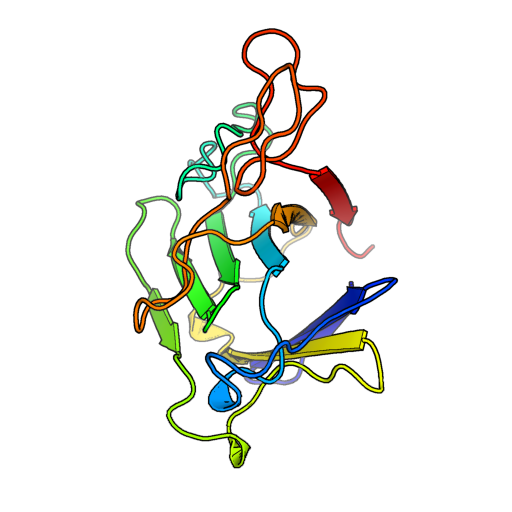1
ATOM 795 C C . ASN A 1 101 ? 4.714 -14.009 -1.223 1.00 98.44 101 ASN A C 1
ATOM 797 O O . ASN A 1 101 ? 3.724 -13.454 -1.709 1.00 98.44 101 ASN A O 1
ATOM 801 N N . THR A 1 102 ? 5.044 -13.885 0.060 1.00 98.50 102 THR A N 1
ATOM 802 C CA . THR A 1 102 ? 4.243 -13.136 1.031 1.00 98.50 102 THR A CA 1
ATOM 803 C C . THR A 1 102 ? 4.961 -11.892 1.532 1.00 98.50 102 THR A C 1
ATOM 805 O O . THR A 1 102 ? 6.187 -11.831 1.565 1.00 98.50 102 THR A O 1
ATOM 808 N N . VAL A 1 103 ? 4.179 -10.885 1.912 1.00 98.38 103 VAL A N 1
ATOM 809 C CA . VAL A 1 103 ? 4.617 -9.763 2.743 1.00 98.38 103 VAL A CA 1
ATOM 810 C C . VAL A 1 103 ? 3.673 -9.700 3.934 1.00 98.38 103 VAL A C 1
ATOM 812 O O . VAL A 1 103 ? 2.467 -9.508 3.742 1.00 98.38 103 VAL A O 1
ATOM 815 N N . SER A 1 104 ? 4.218 -9.863 5.139 1.00 98.06 104 SER A N 1
ATOM 816 C CA . SER A 1 104 ? 3.444 -10.036 6.367 1.00 98.06 104 SER A CA 1
ATOM 817 C C . SER A 1 104 ? 4.027 -9.225 7.518 1.00 98.06 104 SER A C 1
ATOM 819 O O . SER A 1 104 ? 5.222 -9.271 7.789 1.00 98.06 104 SER A O 1
ATOM 821 N N . PHE A 1 105 ? 3.178 -8.473 8.212 1.00 97.94 105 PHE A N 1
ATOM 822 C CA . PHE A 1 105 ? 3.578 -7.604 9.322 1.00 97.94 105 PHE A CA 1
ATOM 823 C C . PHE A 1 105 ? 2.400 -7.367 10.269 1.00 97.94 105 PHE A C 1
ATOM 825 O O . PHE A 1 105 ? 1.243 -7.606 9.918 1.00 97.94 105 PHE A O 1
ATOM 832 N N . SER A 1 106 ? 2.681 -6.877 11.476 1.00 97.69 106 SER A N 1
ATOM 833 C CA . SER A 1 106 ? 1.649 -6.490 12.435 1.00 97.69 106 SER A CA 1
ATOM 834 C C . SER A 1 106 ? 1.741 -5.013 12.802 1.00 97.69 106 SER A C 1
ATOM 836 O O . SER A 1 106 ? 2.815 -4.411 12.805 1.00 97.69 106 SER A O 1
ATOM 838 N N . LEU A 1 107 ? 0.590 -4.413 13.105 1.00 98.00 107 LEU A N 1
ATOM 839 C CA . LEU A 1 107 ? 0.494 -3.035 13.571 1.00 98.00 107 LEU A CA 1
ATOM 840 C C . LEU A 1 107 ? -0.388 -2.955 14.823 1.00 98.00 107 LEU A C 1
ATOM 842 O O . LEU A 1 107 ? -1.487 -3.516 14.832 1.00 98.00 107 LEU A O 1
ATOM 846 N N . PRO A 1 108 ? 0.045 -2.222 15.863 1.00 98.00 108 PRO A N 1
ATOM 847 C CA . PRO A 1 108 ? -0.774 -1.954 17.037 1.00 98.00 108 PRO A CA 1
ATOM 848 C C . PRO A 1 108 ? -2.106 -1.280 16.686 1.00 98.00 108 PRO A C 1
ATOM 850 O O . PRO A 1 108 ? -2.141 -0.278 15.966 1.00 98.00 108 PRO A O 1
ATOM 853 N N . LYS A 1 109 ? -3.199 -1.760 17.285 1.00 97.75 109 LYS A N 1
ATOM 854 C CA . LYS A 1 109 ? -4.561 -1.237 17.099 1.00 97.75 109 LYS A CA 1
ATOM 855 C C . LYS A 1 109 ? -4.697 0.246 17.429 1.00 97.75 109 LYS A C 1
ATOM 857 O O . LYS A 1 109 ? -5.513 0.919 16.815 1.00 97.75 109 LYS A O 1
ATOM 862 N N . LYS A 1 110 ? -3.849 0.784 18.317 1.00 97.75 110 LYS A N 1
ATOM 863 C CA . LYS A 1 110 ? -3.817 2.219 18.668 1.00 97.75 110 LYS A CA 1
ATOM 864 C C . LYS A 1 110 ? -3.584 3.156 17.473 1.00 97.75 110 LYS A C 1
ATOM 866 O O . LYS A 1 110 ? -3.831 4.350 17.596 1.00 97.75 110 LYS A O 1
ATOM 871 N N . TYR A 1 111 ? -3.065 2.649 16.351 1.00 98.31 111 TYR A N 1
ATOM 872 C CA . TYR A 1 111 ? -2.876 3.445 15.135 1.00 98.31 111 TYR A CA 1
ATOM 873 C C . TYR A 1 111 ? -4.110 3.481 14.236 1.00 98.31 111 TYR A C 1
ATOM 875 O O . TYR A 1 111 ? -4.114 4.222 13.257 1.00 98.31 111 TYR A O 1
ATOM 883 N N . PHE A 1 112 ? -5.161 2.734 14.558 1.00 97.69 112 PHE A N 1
ATOM 884 C CA . PHE A 1 112 ? -6.376 2.636 13.762 1.00 97.69 112 PHE A CA 1
ATOM 885 C C . PHE A 1 112 ? -7.558 3.262 14.503 1.00 97.69 112 PHE A C 1
ATOM 887 O O . PHE A 1 112 ? -7.541 3.338 15.733 1.00 97.69 112 PHE A O 1
ATOM 894 N N . PRO A 1 113 ? -8.574 3.741 13.768 1.00 95.69 113 PRO A N 1
ATOM 895 C CA . PRO A 1 113 ? -9.852 4.091 14.374 1.00 95.69 113 PRO A CA 1
ATOM 896 C C . PRO A 1 113 ? -10.501 2.861 15.032 1.00 95.69 113 PRO A C 1
ATOM 898 O O . PRO A 1 113 ? -10.041 1.727 14.877 1.00 95.69 113 PRO A O 1
ATOM 901 N N . GLU A 1 114 ? -11.583 3.073 15.775 1.00 92.88 114 GLU A N 1
ATOM 902 C CA . GLU A 1 114 ? -12.423 1.952 16.191 1.00 92.88 114 GLU A CA 1
ATOM 903 C C . GLU A 1 114 ? -13.110 1.328 14.971 1.00 92.88 114 GLU A C 1
ATOM 905 O O . GLU A 1 114 ? -13.467 2.013 14.006 1.00 92.88 114 GLU A O 1
ATOM 910 N N . ARG A 1 115 ? -13.272 0.005 15.011 1.00 91.56 115 ARG A N 1
ATOM 911 C CA . ARG A 1 115 ? -13.886 -0.754 13.926 1.00 91.56 115 ARG A CA 1
ATOM 912 C C . ARG A 1 115 ? -15.383 -0.479 13.839 1.00 91.56 115 ARG A C 1
ATOM 914 O O . ARG A 1 115 ? -16.071 -0.481 14.854 1.00 91.56 115 ARG A O 1
ATOM 921 N N . ASN A 1 116 ? -15.878 -0.273 12.620 1.00 91.75 116 ASN A N 1
ATOM 922 C CA . ASN A 1 116 ? -17.289 -0.018 12.331 1.00 91.75 116 ASN A CA 1
ATOM 923 C C . ASN A 1 116 ? -17.730 -0.713 11.028 1.00 91.75 116 ASN A C 1
ATOM 925 O O . ASN A 1 116 ? -16.906 -1.296 10.325 1.00 91.75 116 ASN A O 1
ATOM 929 N N . ASP A 1 117 ? -19.014 -0.612 10.683 1.00 92.44 117 ASP A N 1
ATOM 930 C CA . ASP A 1 117 ? -19.605 -1.288 9.514 1.00 92.44 117 ASP A CA 1
ATOM 931 C C . ASP A 1 117 ? -19.081 -0.779 8.158 1.00 92.44 117 ASP A C 1
ATOM 933 O O . ASP A 1 117 ? -19.238 -1.438 7.132 1.00 92.44 117 ASP A O 1
ATOM 937 N N . ASN A 1 118 ? -18.435 0.389 8.134 1.00 92.31 118 ASN A N 1
ATOM 938 C CA . ASN A 1 118 ? -17.855 0.963 6.924 1.00 92.31 118 ASN A CA 1
ATOM 939 C C . ASN A 1 118 ? -16.412 0.512 6.680 1.00 92.31 118 ASN A C 1
ATOM 941 O O . ASN A 1 118 ? -15.872 0.850 5.626 1.00 92.31 118 ASN A O 1
ATOM 945 N N . TRP A 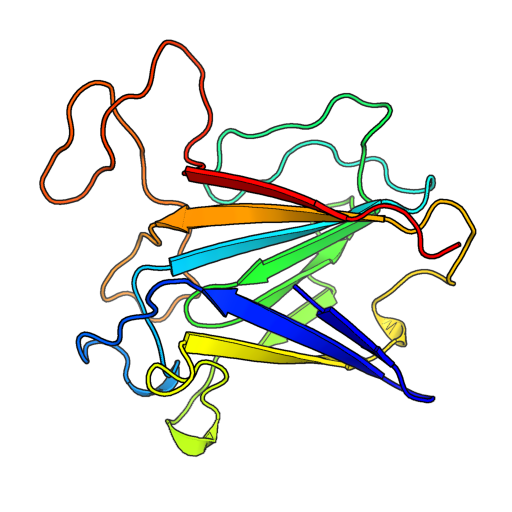1 119 ? -15.797 -0.224 7.619 1.00 94.56 119 TRP A N 1
ATOM 946 C CA . TRP A 1 119 ? -14.410 -0.681 7.531 1.00 94.56 119 TRP A CA 1
ATOM 947 C C . TRP A 1 119 ? -14.164 -1.557 6.313 1.00 94.56 119 TRP A C 1
ATOM 949 O O . TRP A 1 119 ? -14.459 -2.748 6.323 1.00 94.56 119 TRP A O 1
ATOM 959 N N . ARG A 1 120 ? -13.544 -0.984 5.287 1.00 96.25 120 ARG A N 1
ATOM 960 C CA . ARG A 1 120 ? -13.110 -1.678 4.073 1.00 96.25 120 ARG A CA 1
ATOM 961 C C . ARG A 1 120 ? -11.674 -1.308 3.734 1.00 96.25 120 ARG A C 1
ATOM 963 O O . ARG A 1 120 ? -11.200 -0.231 4.097 1.00 96.25 120 ARG A O 1
ATOM 970 N N . TRP A 1 121 ? -11.001 -2.182 2.997 1.00 97.69 121 TRP A N 1
ATOM 971 C CA . TRP A 1 121 ? -9.632 -1.950 2.542 1.00 97.69 121 TRP A CA 1
ATOM 972 C C . TRP A 1 121 ? -9.585 -1.827 1.027 1.00 97.69 121 TRP A C 1
ATOM 974 O O . TRP A 1 121 ? -10.177 -2.642 0.324 1.00 97.69 121 TRP A O 1
ATOM 984 N N . THR A 1 122 ? -8.822 -0.864 0.524 1.00 98.38 122 THR A N 1
ATOM 985 C CA . THR A 1 122 ? -8.365 -0.880 -0.868 1.00 98.38 122 THR A CA 1
ATOM 986 C C . THR A 1 122 ? -6.855 -1.016 -0.896 1.00 98.38 122 THR A C 1
ATOM 988 O O . THR A 1 122 ? -6.152 -0.298 -0.193 1.00 98.38 122 THR A O 1
ATOM 991 N N . ILE A 1 123 ? -6.354 -1.944 -1.701 1.00 98.50 123 ILE A N 1
ATOM 992 C CA . ILE A 1 123 ? -4.934 -2.222 -1.854 1.00 98.50 123 ILE A CA 1
ATOM 993 C C . ILE A 1 123 ? -4.543 -1.839 -3.271 1.00 98.50 123 ILE A C 1
ATOM 995 O O . ILE A 1 123 ? -5.144 -2.328 -4.222 1.00 98.50 123 ILE A O 1
ATOM 999 N N . LEU A 1 124 ? -3.537 -0.985 -3.409 1.00 98.62 124 LEU A N 1
ATOM 1000 C CA . LEU A 1 124 ? -2.966 -0.586 -4.687 1.00 98.62 124 LEU A CA 1
ATOM 1001 C C . LEU A 1 124 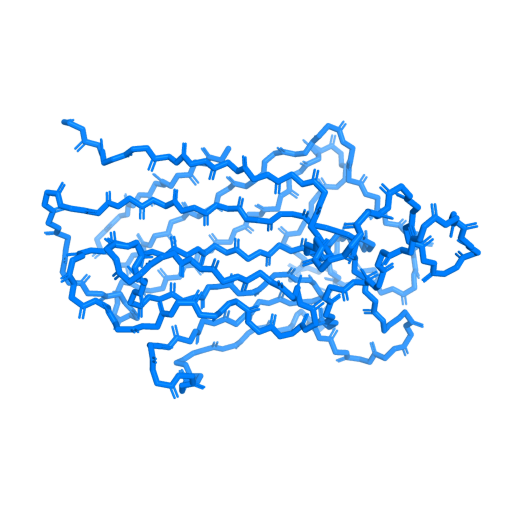? -1.555 -1.147 -4.770 1.00 98.62 124 LEU A C 1
ATOM 1003 O O . LEU A 1 124 ? -0.776 -0.983 -3.833 1.00 98.62 124 LEU A O 1
ATOM 1007 N N . VAL A 1 125 ? -1.220 -1.798 -5.880 1.00 98.25 125 VAL A N 1
ATOM 1008 C CA . VAL A 1 125 ? 0.087 -2.431 -6.085 1.00 98.25 125 VAL A CA 1
ATOM 1009 C C . VAL A 1 125 ? 0.730 -1.878 -7.346 1.00 98.25 125 VAL A C 1
ATOM 1011 O O . VAL A 1 125 ? 0.085 -1.755 -8.384 1.00 98.25 125 VAL A O 1
ATOM 1014 N N . GLY A 1 126 ? 2.021 -1.582 -7.272 1.00 97.25 126 GLY A N 1
ATOM 1015 C CA . GLY A 1 126 ? 2.838 -1.180 -8.408 1.00 97.25 126 GLY A CA 1
ATOM 1016 C C . GLY A 1 126 ? 4.277 -1.659 -8.256 1.00 97.25 126 GLY A C 1
ATOM 1017 O O . GLY A 1 126 ? 4.623 -2.396 -7.329 1.00 97.25 126 GLY A O 1
ATOM 1018 N N . ALA A 1 127 ? 5.127 -1.237 -9.187 1.00 95.56 127 ALA A N 1
ATOM 1019 C CA . ALA A 1 127 ? 6.560 -1.415 -9.026 1.00 95.56 127 ALA A CA 1
ATOM 1020 C C . ALA A 1 127 ? 7.109 -0.368 -8.051 1.00 95.56 127 ALA A C 1
ATOM 1022 O O . ALA A 1 127 ? 6.669 0.778 -8.057 1.00 95.56 127 ALA A O 1
ATOM 1023 N N . GLN A 1 128 ? 8.088 -0.759 -7.247 1.00 94.38 128 GLN A N 1
ATOM 1024 C CA . GLN A 1 128 ? 8.864 0.170 -6.429 1.00 94.38 128 GLN A CA 1
ATOM 1025 C C . GLN A 1 128 ? 9.847 0.945 -7.310 1.00 94.38 128 GLN A C 1
ATOM 1027 O O . GLN A 1 128 ? 10.357 0.384 -8.284 1.00 94.38 128 GLN A O 1
ATOM 1032 N N . ASP A 1 129 ? 10.131 2.196 -6.962 1.00 91.69 129 ASP A N 1
ATOM 1033 C CA . ASP A 1 129 ? 11.281 2.987 -7.421 1.00 91.69 129 ASP A CA 1
ATOM 1034 C C . ASP A 1 129 ? 12.219 3.360 -6.265 1.00 91.69 129 ASP A C 1
ATOM 1036 O O . ASP A 1 129 ? 11.913 3.045 -5.116 1.00 91.69 129 ASP A O 1
ATOM 1040 N N . ASP A 1 130 ? 13.332 4.035 -6.578 1.00 79.38 130 ASP A N 1
ATOM 1041 C CA . ASP A 1 130 ? 14.443 4.350 -5.655 1.00 79.38 130 ASP A CA 1
ATOM 1042 C C . ASP A 1 130 ? 15.327 3.131 -5.324 1.00 79.38 130 ASP A C 1
ATOM 1044 O O . ASP A 1 130 ? 15.629 2.795 -4.179 1.00 79.38 130 ASP A O 1
ATOM 1048 N N . HIS A 1 131 ? 15.745 2.419 -6.373 1.00 59.81 131 HIS A N 1
ATOM 1049 C CA . HIS A 1 131 ? 16.590 1.229 -6.236 1.00 59.81 131 HIS A CA 1
ATOM 1050 C C . HIS A 1 131 ? 18.028 1.616 -5.902 1.00 59.81 131 HIS A C 1
ATOM 1052 O O . HIS A 1 131 ? 18.775 2.051 -6.778 1.00 59.81 131 HIS A O 1
ATOM 1058 N N . GLY A 1 132 ? 18.406 1.421 -4.638 1.00 53.69 132 GLY A N 1
ATOM 1059 C CA . GLY A 1 132 ? 19.744 1.685 -4.098 1.00 53.69 132 GLY A CA 1
ATOM 1060 C C . GLY A 1 132 ? 19.789 2.803 -3.051 1.00 53.69 132 GLY A C 1
ATOM 1061 O O . GLY A 1 132 ? 20.836 3.010 -2.436 1.00 53.69 132 GLY A O 1
ATOM 1062 N N . GLY A 1 133 ? 18.678 3.513 -2.832 1.00 59.97 133 GLY A N 1
ATOM 1063 C CA . GLY A 1 133 ? 18.488 4.376 -1.670 1.00 59.97 133 GLY A CA 1
ATOM 1064 C C . GLY A 1 133 ? 18.090 3.560 -0.435 1.00 59.97 133 GLY A C 1
ATOM 1065 O O . GLY A 1 133 ? 17.383 2.564 -0.541 1.00 59.97 133 GLY A O 1
ATOM 1066 N N . ALA A 1 134 ? 18.503 3.988 0.762 1.00 60.12 134 ALA A N 1
ATOM 1067 C CA . ALA A 1 134 ? 18.161 3.329 2.035 1.00 60.12 134 ALA A CA 1
ATOM 1068 C C . ALA A 1 134 ? 16.714 3.621 2.511 1.00 60.12 134 ALA A C 1
ATOM 1070 O O . ALA A 1 134 ? 16.455 3.759 3.708 1.00 60.12 134 ALA A O 1
ATOM 1071 N N . GLY A 1 135 ? 15.780 3.808 1.575 1.00 77.62 135 GLY A N 1
ATOM 1072 C CA . GLY A 1 135 ? 14.425 4.289 1.828 1.00 77.62 135 GLY A CA 1
ATOM 1073 C C . GLY A 1 135 ? 13.344 3.226 1.647 1.00 77.62 135 GLY A C 1
ATOM 1074 O O . GLY A 1 135 ? 13.571 2.115 1.180 1.00 77.62 135 GLY A O 1
ATOM 1075 N N . MET A 1 136 ? 12.104 3.598 1.972 1.00 87.31 136 MET A N 1
ATOM 1076 C CA . MET A 1 136 ? 10.944 2.745 1.682 1.00 87.31 136 MET A CA 1
ATOM 1077 C C . MET A 1 136 ? 10.629 2.687 0.181 1.00 87.31 136 MET A C 1
ATOM 1079 O O . MET A 1 136 ? 9.952 1.759 -0.252 1.00 87.31 136 MET A O 1
ATOM 1083 N N . GLY A 1 137 ? 11.141 3.632 -0.609 1.00 92.88 137 GLY A N 1
ATOM 1084 C CA . GLY A 1 137 ? 10.810 3.810 -2.018 1.00 92.88 137 GLY A CA 1
ATOM 1085 C C . GLY A 1 137 ? 9.438 4.446 -2.233 1.00 92.88 137 GLY A C 1
ATOM 1086 O O . GLY A 1 137 ? 8.745 4.841 -1.288 1.00 92.88 137 GLY A O 1
ATOM 1087 N N . GLU A 1 138 ? 9.060 4.527 -3.500 1.00 95.44 138 GLU A N 1
ATOM 1088 C CA . GLU A 1 138 ? 7.794 5.082 -3.980 1.00 95.44 138 GLU A CA 1
ATOM 1089 C C . GLU A 1 138 ? 7.252 4.266 -5.162 1.00 95.44 138 GLU A C 1
ATOM 1091 O O . GLU A 1 138 ? 7.914 3.339 -5.638 1.00 95.44 138 GLU A O 1
ATOM 1096 N N . PHE A 1 139 ? 6.055 4.594 -5.654 1.00 97.25 139 PHE A N 1
ATOM 1097 C CA . PHE A 1 139 ? 5.550 3.984 -6.882 1.00 97.25 139 PHE A CA 1
ATOM 1098 C C . PHE A 1 139 ? 6.403 4.423 -8.076 1.00 97.25 139 PHE A C 1
ATOM 1100 O O . PHE A 1 139 ? 6.550 5.610 -8.364 1.00 97.25 139 PHE A O 1
ATOM 1107 N N . ARG A 1 140 ? 6.932 3.453 -8.817 1.00 95.94 140 ARG A N 1
ATOM 1108 C CA . ARG A 1 140 ? 7.665 3.684 -10.059 1.00 95.94 140 ARG A CA 1
ATOM 1109 C C . ARG A 1 140 ? 6.756 4.228 -11.141 1.00 95.94 140 ARG A C 1
ATOM 1111 O O . ARG A 1 140 ? 5.660 3.720 -11.372 1.00 95.94 140 ARG A O 1
ATOM 1118 N N . ALA A 1 141 ? 7.289 5.191 -11.887 1.00 96.06 141 ALA A N 1
ATOM 1119 C CA . ALA A 1 141 ? 6.610 5.766 -13.032 1.00 96.06 141 ALA A CA 1
ATOM 1120 C C . ALA A 1 141 ? 6.153 4.694 -14.035 1.00 96.06 141 ALA A C 1
ATOM 1122 O O . ALA A 1 141 ? 6.899 3.790 -14.424 1.00 96.06 141 ALA A O 1
ATOM 1123 N N . VAL A 1 142 ? 4.922 4.846 -14.510 1.00 97.19 142 VAL A N 1
ATOM 1124 C CA . VAL A 1 142 ? 4.391 4.108 -15.654 1.00 97.19 142 VAL A CA 1
ATOM 1125 C C . VAL A 1 142 ? 4.279 5.093 -16.805 1.00 97.19 142 VAL A C 1
ATOM 1127 O O . VAL A 1 142 ? 3.848 6.230 -16.627 1.00 97.19 142 VAL A O 1
ATOM 1130 N N . LYS A 1 143 ? 4.714 4.681 -17.989 1.00 96.06 143 LYS A N 1
ATOM 1131 C CA . LYS A 1 143 ? 4.746 5.485 -19.210 1.00 96.06 143 LYS A CA 1
ATOM 1132 C C . LYS A 1 143 ? 3.920 4.815 -20.301 1.00 96.06 143 LYS A C 1
ATOM 1134 O O . LYS A 1 143 ? 3.473 3.678 -20.153 1.00 96.06 143 LYS A O 1
ATOM 1139 N N . ALA A 1 144 ? 3.709 5.518 -21.412 1.00 96.00 144 ALA A N 1
ATOM 1140 C CA . ALA A 1 144 ? 3.034 4.941 -22.573 1.00 96.00 144 ALA A CA 1
ATOM 1141 C C . ALA A 1 144 ? 3.811 3.733 -23.126 1.00 96.00 144 ALA A C 1
ATOM 1143 O O . ALA A 1 144 ? 3.233 2.677 -23.379 1.00 96.00 144 ALA A O 1
ATOM 1144 N N . VAL A 1 145 ? 5.135 3.866 -23.227 1.00 96.38 145 VAL A N 1
ATOM 1145 C CA . VAL A 1 145 ? 6.062 2.805 -23.638 1.00 96.38 145 VAL A CA 1
ATOM 1146 C C . VAL A 1 145 ? 6.915 2.413 -22.437 1.00 96.38 145 VAL A C 1
ATOM 1148 O O . VAL A 1 145 ? 7.391 3.287 -21.717 1.00 96.38 145 VAL A O 1
ATOM 1151 N N . ALA A 1 146 ? 7.084 1.108 -22.214 1.00 95.38 146 ALA A N 1
ATOM 1152 C CA . ALA A 1 146 ? 7.948 0.609 -21.149 1.00 95.38 146 ALA A CA 1
ATOM 1153 C C . ALA A 1 146 ? 9.407 1.008 -21.409 1.00 95.38 146 ALA A C 1
ATOM 1155 O O . ALA A 1 146 ? 9.889 0.938 -22.540 1.00 95.38 146 ALA A O 1
ATOM 1156 N N . GLU A 1 147 ? 10.116 1.368 -20.347 1.00 94.31 147 GLU A N 1
ATOM 1157 C CA . GLU A 1 147 ? 11.549 1.658 -20.375 1.00 94.31 147 GLU A CA 1
ATOM 1158 C C . GLU A 1 147 ? 12.259 0.779 -19.342 1.00 94.31 147 GLU A C 1
ATOM 1160 O O . GLU A 1 147 ? 11.617 0.108 -18.536 1.00 94.31 147 GLU A O 1
ATOM 1165 N N . GLN A 1 148 ? 13.595 0.801 -19.322 1.00 90.19 148 GLN A N 1
ATOM 1166 C CA . GLN A 1 148 ? 14.382 -0.004 -18.379 1.00 90.19 148 GLN A CA 1
ATOM 1167 C C . GLN A 1 148 ? 13.957 0.203 -16.913 1.00 90.19 148 GLN A C 1
ATOM 1169 O O . GLN A 1 148 ? 13.968 -0.743 -16.129 1.00 90.19 148 GLN A O 1
ATOM 1174 N N . TRP A 1 149 ? 13.556 1.428 -16.564 1.00 89.94 149 TRP A N 1
ATOM 1175 C CA . TRP A 1 149 ? 13.218 1.833 -15.198 1.00 89.94 149 TRP A CA 1
ATOM 1176 C C . TRP A 1 149 ? 11.801 2.399 -15.069 1.00 89.94 149 TRP A C 1
ATOM 1178 O O . TRP A 1 149 ? 11.496 3.081 -14.098 1.00 89.94 149 TRP A O 1
ATOM 1188 N N . ALA A 1 150 ? 10.920 2.111 -16.030 1.00 94.75 150 ALA A N 1
ATOM 1189 C CA . ALA A 1 150 ? 9.530 2.556 -15.996 1.00 94.75 150 ALA A CA 1
ATOM 1190 C C . ALA A 1 150 ? 8.589 1.477 -16.540 1.00 94.75 150 ALA A C 1
ATOM 1192 O O . ALA A 1 150 ? 8.890 0.805 -17.529 1.00 94.75 150 ALA A O 1
ATOM 1193 N N . GLY A 1 151 ? 7.415 1.346 -15.919 1.00 94.94 151 GLY A N 1
ATOM 1194 C CA . GLY A 1 151 ? 6.335 0.526 -16.470 1.00 94.94 151 GLY A CA 1
ATOM 1195 C C . GLY A 1 151 ? 5.843 1.073 -17.816 1.00 94.94 151 GLY A C 1
ATOM 1196 O O . GLY A 1 151 ? 6.069 2.237 -18.136 1.00 94.94 151 GLY A O 1
ATOM 1197 N N . GLY A 1 152 ? 5.144 0.250 -18.597 1.00 95.62 152 GLY A N 1
ATOM 1198 C CA . GLY A 1 152 ? 4.554 0.642 -19.883 1.00 95.62 152 GLY A CA 1
ATOM 1199 C C . GLY A 1 152 ? 3.032 0.500 -19.916 1.00 95.62 152 GLY A C 1
ATOM 1200 O O . GLY A 1 152 ? 2.450 -0.139 -19.043 1.00 95.62 152 GLY A O 1
ATOM 1201 N N . GLY A 1 153 ? 2.395 1.039 -20.960 1.00 94.94 153 GLY A N 1
ATOM 1202 C CA . GLY A 1 153 ? 0.962 0.868 -21.232 1.00 94.94 153 GLY A CA 1
ATOM 1203 C C . GLY A 1 153 ? 0.044 1.969 -20.693 1.00 94.94 153 GLY A C 1
ATOM 1204 O O . GLY A 1 153 ? -1.169 1.880 -20.882 1.00 94.94 153 GLY A O 1
ATOM 1205 N N . LYS A 1 154 ? 0.597 3.013 -20.066 1.00 95.00 154 LYS A N 1
ATOM 1206 C CA . LYS A 1 154 ? -0.179 4.138 -19.532 1.00 95.00 154 LYS A CA 1
ATOM 1207 C C . LYS A 1 154 ? -0.846 4.939 -20.650 1.00 95.00 154 LYS A C 1
ATOM 1209 O O . LYS A 1 154 ? -0.186 5.338 -21.610 1.00 95.00 154 LYS A O 1
ATOM 1214 N N . LYS A 1 155 ? -2.137 5.219 -20.490 1.00 93.06 155 LYS A N 1
ATOM 1215 C CA . LYS A 1 155 ? -2.909 6.147 -21.327 1.00 93.06 155 LYS A CA 1
ATOM 1216 C C . LYS A 1 155 ? -3.315 7.356 -20.490 1.00 93.06 155 LYS A C 1
ATOM 1218 O O . LYS A 1 155 ? -3.748 7.185 -19.354 1.00 93.06 155 LYS A O 1
ATOM 1223 N N . ASP A 1 156 ? -3.196 8.554 -21.052 1.00 88.19 156 ASP A N 1
ATOM 1224 C CA . ASP A 1 156 ? -3.611 9.807 -20.407 1.00 88.19 156 ASP A CA 1
ATOM 1225 C C . ASP A 1 156 ? -3.083 9.943 -18.954 1.00 88.19 156 ASP A C 1
ATOM 1227 O O . ASP A 1 156 ? -1.943 9.578 -18.655 1.00 88.19 156 ASP A O 1
ATOM 1231 N N . ASN A 1 157 ? -3.917 10.448 -18.037 1.00 86.44 157 ASN A N 1
ATOM 1232 C CA . ASN A 1 157 ? -3.601 10.669 -16.619 1.00 86.44 157 ASN A CA 1
ATOM 1233 C C . ASN A 1 157 ? -3.807 9.420 -15.740 1.00 86.44 157 ASN A C 1
ATOM 1235 O O . ASN A 1 157 ? -4.163 9.539 -14.570 1.00 86.44 157 ASN A O 1
ATOM 1239 N N . GLN A 1 158 ? -3.624 8.215 -16.284 1.00 94.94 158 GLN A N 1
ATOM 1240 C CA . GLN A 1 158 ? -3.724 6.986 -15.491 1.00 94.94 158 GLN A CA 1
ATOM 1241 C C . GLN A 1 158 ? -2.712 6.962 -14.325 1.00 94.94 158 GLN A C 1
ATOM 1243 O O . GLN A 1 158 ? -1.679 7.630 -14.367 1.00 94.94 158 GLN A O 1
ATOM 1248 N N . PRO A 1 159 ? -2.973 6.206 -13.257 1.00 97.06 159 PRO A N 1
ATOM 1249 C CA . PRO A 1 159 ? -2.058 6.119 -12.125 1.00 97.06 159 PRO A CA 1
ATOM 1250 C C . PRO A 1 159 ? -0.820 5.262 -12.454 1.00 97.06 159 PRO A C 1
ATOM 1252 O O . PRO A 1 159 ? -0.796 4.499 -13.419 1.00 97.06 159 PRO A O 1
ATOM 1255 N N . ASN A 1 160 ? 0.210 5.354 -11.618 1.00 97.81 160 ASN A N 1
ATOM 1256 C CA . ASN A 1 160 ? 1.388 4.486 -11.599 1.00 97.81 160 ASN A CA 1
ATOM 1257 C C . ASN A 1 160 ? 1.122 3.180 -10.817 1.00 97.81 160 ASN A C 1
ATOM 1259 O O . ASN A 1 160 ? 1.948 2.712 -10.036 1.00 97.81 160 ASN A O 1
ATOM 1263 N N . ILE A 1 161 ? -0.065 2.608 -11.016 1.00 97.62 161 ILE A N 1
ATOM 1264 C CA . ILE A 1 161 ? -0.579 1.434 -10.309 1.00 97.62 161 ILE A CA 1
ATOM 1265 C C . ILE A 1 161 ? -0.809 0.319 -11.326 1.00 97.62 161 ILE A C 1
ATOM 1267 O O . ILE A 1 161 ? -1.319 0.563 -12.419 1.00 97.62 161 ILE A O 1
ATOM 1271 N N . TYR A 1 162 ? -0.410 -0.900 -10.977 1.00 96.75 162 TYR A N 1
ATOM 1272 C CA . TYR A 1 162 ? -0.569 -2.088 -11.815 1.00 96.75 162 TYR A CA 1
ATOM 1273 C C . TYR A 1 162 ? -1.842 -2.857 -11.498 1.00 96.75 162 TYR A C 1
ATOM 1275 O O . TYR A 1 162 ? -2.445 -3.416 -12.410 1.00 96.75 162 TYR A O 1
ATOM 1283 N N . ASP A 1 163 ? -2.240 -2.890 -10.228 1.00 97.19 163 ASP A N 1
ATOM 1284 C CA . ASP A 1 163 ? -3.430 -3.610 -9.793 1.00 97.19 163 ASP A CA 1
ATOM 1285 C C . ASP A 1 163 ? -4.068 -2.941 -8.571 1.00 97.19 163 ASP A C 1
ATOM 1287 O O . ASP A 1 163 ? -3.386 -2.285 -7.775 1.00 97.19 163 ASP A O 1
ATOM 1291 N N . ILE A 1 164 ? -5.382 -3.110 -8.439 1.00 97.88 164 ILE A N 1
ATOM 1292 C CA . ILE A 1 164 ? -6.186 -2.596 -7.335 1.00 97.88 164 ILE A CA 1
ATOM 1293 C C . ILE A 1 164 ? -7.103 -3.711 -6.843 1.00 97.88 164 ILE A C 1
ATOM 1295 O O . ILE A 1 164 ? -7.916 -4.248 -7.593 1.00 97.88 164 ILE A O 1
ATOM 1299 N N . LEU A 1 165 ? -7.027 -4.002 -5.548 1.00 97.56 165 LEU A N 1
ATOM 1300 C CA . LEU A 1 165 ? -7.924 -4.922 -4.867 1.00 97.56 165 LEU A CA 1
ATOM 1301 C C . LEU A 1 165 ? -8.796 -4.153 -3.876 1.00 97.56 165 LEU A C 1
ATOM 1303 O O . LEU A 1 165 ? -8.288 -3.588 -2.911 1.00 97.56 165 LEU A O 1
ATOM 1307 N N . SER A 1 166 ? -10.111 -4.192 -4.072 1.00 95.44 166 SER A N 1
ATOM 1308 C CA . SER A 1 166 ? -11.083 -3.717 -3.085 1.00 95.44 166 SER A CA 1
ATOM 1309 C C . SER A 1 166 ? -11.594 -4.887 -2.251 1.00 95.44 166 SER A C 1
ATOM 1311 O O . SER A 1 166 ? -12.108 -5.869 -2.784 1.00 95.44 166 SER A O 1
ATOM 1313 N N . VAL A 1 167 ? -11.464 -4.772 -0.934 1.00 93.19 167 VAL A N 1
ATOM 1314 C CA . VAL A 1 167 ? -11.913 -5.763 0.044 1.00 93.19 167 VAL A CA 1
ATOM 1315 C C . VAL A 1 167 ? -13.099 -5.164 0.789 1.00 93.19 167 VAL A C 1
ATOM 1317 O O . VAL A 1 167 ? -12.917 -4.157 1.479 1.00 93.19 167 VAL A O 1
ATOM 1320 N N . PRO A 1 168 ? -14.310 -5.726 0.631 1.00 85.69 168 PRO A N 1
ATOM 1321 C CA . PRO A 1 168 ? -15.504 -5.176 1.255 1.00 85.69 168 PRO A CA 1
ATOM 1322 C C . PRO A 1 168 ? -15.412 -5.258 2.779 1.00 85.69 168 PRO A C 1
ATOM 1324 O O . PRO A 1 168 ? -14.582 -5.987 3.329 1.00 85.69 168 PRO A O 1
ATOM 1327 N N . ALA A 1 169 ? -16.299 -4.528 3.454 1.00 79.31 169 ALA A N 1
ATOM 1328 C CA . ALA A 1 169 ? -16.460 -4.693 4.886 1.00 79.31 169 ALA A CA 1
ATOM 1329 C C . ALA A 1 169 ? -16.796 -6.149 5.217 1.00 79.31 169 ALA A C 1
ATOM 1331 O O . ALA A 1 169 ? -17.569 -6.803 4.511 1.00 79.31 169 ALA A O 1
ATOM 1332 N N . LEU A 1 170 ? -16.164 -6.657 6.272 1.00 65.31 170 LEU A N 1
ATOM 1333 C CA . LEU A 1 170 ? -16.501 -7.960 6.829 1.00 65.31 170 LEU A CA 1
ATOM 1334 C C . LEU A 1 170 ? -17.937 -7.866 7.359 1.00 65.31 170 LEU A C 1
ATOM 1336 O O . LEU A 1 170 ? -18.185 -7.082 8.275 1.00 65.31 170 LEU A O 1
ATOM 1340 N N . GLN A 1 171 ? -18.848 -8.609 6.724 1.00 48.81 171 GLN A N 1
ATOM 1341 C CA . GLN A 1 171 ? -20.223 -8.810 7.191 1.00 48.81 171 GLN A CA 1
ATOM 1342 C C . GLN A 1 171 ? -20.255 -9.643 8.471 1.00 48.81 171 GLN A C 1
ATOM 1344 O O . GLN A 1 171 ? -19.383 -10.533 8.612 1.00 48.81 171 GLN A O 1
#

Foldseek 3Di:
DDWDDDPWKIKDKDADPFFADPPLQLQQQGAFKKKKKFKAQPPAQAFDDDQQFLGGDDRSRGGQWIWIAGQWIWIAGNVRDTPDTDHGPGNVNHQAHRVRRMGMDMDTCVSDDDDDQQTKMKMFMATFDPRNDSDRGGQFAEDCDDDPRHHHNDDDSHTSTDDMDIGHGDD

Radius of gyration: 15.67 Å; chains: 1; bounding box: 41×33×45 Å

pLDDT: mean 94.4, std 7.76, range [48.81, 98.69]

Sequence (171 aa):
FQVAEDKEHYFFEMTFRKLVQPGWHPEYGFQLTYAALCLHDGSGTRTAVDNNSGFAFENKDAFSRLILIGGGFRIEDDSSKILAQFIPASQSEAFGDTTSNTVSFSLPKKYFPERNDNWRWTILVGAQDDHGGAGMGEFRAVKAVAEQWAGGGKKDNQPNIYDILSVPALQ

=== Feature glossary ===
Feature key, reading from the visual/contextual features back to the raw sequence:

Rendered structure images. Structure images are PyMOL renders from six orthogonal camera directions. Cartoon representation draws helices as coils and strands as arrows; sticks shows the backbone as bonds; surface shows the solvent-excluded envelope. Rainbow coloring maps sequence position to hue (blue→red, N→C); chain coloring assigns a distinct color per polypeptide.

Contact-map, Ramachandran, and PAE plots. Three diagnostic plots accompany the record. The Cα contact map visualizes the tertiary structure as a 2D adjacency matrix (8 Å cutoff, sequence-local contacts suppressed). The Ramachandran plot shows the distribution of backbone (φ, ψ) torsions, with points in the α and β basins reflecting secondary structure content. The PAE plot shows AlphaFold's inter-residue confidence as a color matrix.

InterPro / GO / CATH / organism. The annotation block draws on four external resources. InterPro: which protein families and domains the sequence belongs to. GO: standardized terms for what the protein does, what process it participates in, and where in the cell it acts. CATH: which structural fold it has in the CATH hierarchy. Organism: the species of origin.

Nearest PDB structures. Structural nearest neighbors (via Foldseek easy-search vs the PDB). Reported per hit: target PDB id, E-value, and alignment TM-score. A TM-score above ~0.5 is the conventional threshold for 'same fold'.

Predicted aligned error. Predicted aligned error is AlphaFold's pairwise confidence. Unlike pLDDT (per-residue), PAE is per-residue-pair and captures whether two parts of the structure are correctly placed relative to each other. Units are ångströms of expected positional error.

Solvent-accessible surface area. SASA measures how much of the protein is reachable by solvent. It is computed by rolling a water-sized probe over the atomic surface and summing the exposed area (Å²). Per-residue SASA distinguishes core (buried, low SASA) from surface (exposed, high SASA) residues; total SASA is a whole-molecule size measure.

B-factor. Crystallographic B-factors measure how much each atom's electron density is smeared out, in Å². They rise in mobile loops and surface residues and fall in the buried interior. In AlphaFold models this column is repurposed to hold pLDDT instead.

pLDDT. For AlphaFold models, the B-factor field carries pLDDT — the model's own estimate of local accuracy on a 0–100 scale. Regions with pLDDT<50 should be treated as essentially unmodeled; they often correspond to intrinsically disordered segments.

Backbone torsions (φ/ψ). φ (phi) and ψ (psi) are the two rotatable backbone dihedrals per residue: φ is the C(i-1)–N–Cα–C torsion, ψ is the N–Cα–C–N(i+1) torsion, both in degrees on (−180°, 180°]. α-helical residues cluster near (−60°, −45°); β-strand residues near (−120°, +130°). A Ramachandran plot is simply a scatter of (φ, ψ) for every residue.

Radius of gyration, Cα contacts, bounding box. Radius of gyration (Rg) is the root-mean-square distance of Cα atoms from their centroid — a single number for overall size and compactness. A globular domain of N residues has Rg ≈ 2.2·N^0.38 Å; an extended or disordered chain has a much larger Rg. The Cα contact count is the number of residue pairs whose Cα atoms are within 8 Å and are more than four positions apart in sequence — a standard proxy for tertiary packing density. The bounding box is the smallest axis-aligned box enclosing all Cα atoms.

Secondary structure (3-state, P-SEA). Three-state secondary structure (P-SEA) collapses the eight DSSP classes into helix (a), strand (b), and coil (c). P-SEA assigns these from Cα geometry alone — distances and angles — without requiring backbone oxygens, so it works on any Cα trace.

Secondary structure (8-state, DSSP). Secondary structure is the local, repeating backbone conformation. DSSP classifies it into eight states by reading the hydrogen-bond network: three helix types (H, G, I), two β types (E, B), two non-regular types (T, S), and unstructured coil (-).

Foldseek 3Di. The Foldseek 3Di string encodes local tertiary geometry as a 20-letter alphabet — one character per residue — derived from the relative positions of nearby Cα atoms. Unlike the amino-acid sequence, 3Di is a direct function of the 3D structure, so two proteins with the same fold have similar 3Di strings even at low sequence identity.

mmCIF coordinates. Structure coordinates are given as an mmCIF _atom_site loop: one row per atom with element, residue name, chain id, sequence number, and x/y/z position in Å. Only the four main-chain atoms per residue are included here; side chains are omitted to keep the record compact.

Sequence. This is the polypeptide sequence — one letter per residue, N-terminus first. Length ranges from a few dozen residues for small domains to over a thousand for large multi-domain proteins.